Protein AF-A0A834D4I1-F1 (afdb_monomer_lite)

Secondary structure (DSSP, 8-state):
------S---HHHHHHHHHHHHHHHS-TTSPP--HHHHHHHHHHHHHHHHHHHHHHHHHHHT--TT--HHHHHHHHHHHHHHHHSS----HHHHHHHTT-HHHHHHHHHHHHTS---PPPPP--------------------PPPPP-PPP-

Radius of gyration: 20.52 Å; chains: 1; bounding box: 42×56×64 Å

Foldseek 3Di:
DPPPDDPDDDPVVVLVVVQVVCQVPPDPPDDRDHSVRVVVVVVVLCVLLLLLLVLLVVLVVVVPPPDDPVNSSVSSQVVSCVVVVDGRDNVVVNVVQVPDPVSVVVSVVVVVPPDPPDDDDDDDDDDDDDDDPDPPPPDPPPDDDDDDDDDD

Sequence (152 aa):
MDAIRGTDQKYSQMWERISNYYNEHKNTSMANRSGGSLTNRWSVIQKCTNKFCAAVAQVESLHPSGATEQDKIERAKIMYRETEKATYNMEYCWCLLRHQLKWQQHVSMLSTKRKPHGKRPAMAESTPLGDDTIDDNVDVIFERPPGKKAEK

pLDDT: mean 76.68, std 24.12, range [29.17, 97.31]

Structure (mmCIF, N/CA/C/O backbone):
data_AF-A0A834D4I1-F1
#
_entry.id   AF-A0A834D4I1-F1
#
loop_
_atom_site.group_PDB
_atom_site.id
_atom_site.type_symbol
_atom_site.label_atom_id
_atom_site.label_alt_id
_atom_site.label_comp_id
_atom_site.label_asym_id
_atom_site.label_entity_id
_atom_site.label_seq_id
_atom_site.pdbx_PDB_ins_code
_atom_site.Cartn_x
_atom_site.Cartn_y
_atom_site.Cartn_z
_atom_site.occupancy
_atom_site.B_iso_or_equiv
_atom_site.auth_seq_id
_atom_site.auth_comp_id
_atom_site.auth_asym_id
_atom_site.auth_atom_id
_atom_site.pdbx_PDB_model_num
ATOM 1 N N . MET A 1 1 ? 3.801 -19.696 -21.214 1.00 32.62 1 MET A N 1
ATOM 2 C CA . MET A 1 1 ? 3.757 -20.642 -20.080 1.00 32.62 1 MET A CA 1
ATOM 3 C C . MET A 1 1 ? 4.962 -20.347 -19.208 1.00 32.62 1 MET A C 1
ATOM 5 O O . MET A 1 1 ? 6.049 -20.822 -19.514 1.00 32.62 1 MET A O 1
ATOM 9 N N . ASP A 1 2 ? 4.804 -19.504 -18.189 1.00 44.59 2 ASP A N 1
ATOM 10 C CA . ASP A 1 2 ? 5.874 -19.290 -17.216 1.00 44.59 2 ASP A CA 1
ATOM 11 C C . ASP A 1 2 ? 6.028 -20.548 -16.370 1.00 44.59 2 ASP A C 1
ATOM 13 O O . ASP A 1 2 ? 5.090 -20.991 -15.706 1.00 44.59 2 ASP A O 1
ATOM 17 N N . ALA A 1 3 ? 7.211 -21.156 -16.433 1.00 46.62 3 ALA A N 1
ATOM 18 C CA . ALA A 1 3 ? 7.541 -22.290 -15.590 1.00 46.62 3 ALA A CA 1
ATOM 19 C C . ALA A 1 3 ? 7.335 -21.897 -14.120 1.00 46.62 3 ALA A C 1
ATOM 21 O O . ALA A 1 3 ? 7.876 -20.882 -13.669 1.00 46.62 3 ALA A O 1
ATOM 22 N N . ILE A 1 4 ? 6.584 -22.711 -13.370 1.00 53.25 4 ILE A N 1
ATOM 23 C CA . ILE A 1 4 ? 6.427 -22.564 -11.918 1.00 53.25 4 ILE A CA 1
ATOM 24 C C . ILE A 1 4 ? 7.800 -22.833 -11.295 1.00 53.25 4 ILE A C 1
ATOM 26 O O . ILE A 1 4 ? 8.175 -23.964 -10.997 1.00 53.25 4 ILE A O 1
ATOM 30 N N . ARG A 1 5 ? 8.609 -21.779 -11.187 1.00 55.91 5 ARG A N 1
ATOM 31 C CA . ARG A 1 5 ? 9.942 -21.835 -10.594 1.00 55.91 5 ARG A CA 1
ATOM 32 C C . ARG A 1 5 ? 9.808 -21.816 -9.077 1.00 55.91 5 ARG A C 1
ATOM 34 O O . ARG A 1 5 ? 9.078 -20.994 -8.530 1.00 55.91 5 ARG A O 1
ATOM 41 N N . GLY A 1 6 ? 10.545 -22.719 -8.434 1.00 57.91 6 GLY A N 1
ATOM 42 C CA . GLY A 1 6 ? 10.552 -22.910 -6.988 1.00 57.91 6 GLY A CA 1
ATOM 43 C C . GLY A 1 6 ? 10.907 -21.656 -6.183 1.00 57.91 6 GLY A C 1
ATOM 44 O O . GLY A 1 6 ? 11.429 -20.667 -6.704 1.00 57.91 6 GLY A O 1
ATOM 45 N N . THR A 1 7 ? 10.599 -21.742 -4.892 1.00 57.00 7 THR A N 1
ATOM 46 C CA . THR A 1 7 ? 10.608 -20.671 -3.884 1.00 57.00 7 THR A CA 1
ATOM 47 C C . THR A 1 7 ? 12.002 -20.109 -3.554 1.00 57.00 7 THR A C 1
ATOM 49 O O . THR A 1 7 ? 12.089 -19.050 -2.943 1.00 57.00 7 THR A O 1
ATOM 52 N N . ASP A 1 8 ? 13.085 -20.759 -3.995 1.00 58.53 8 ASP A N 1
ATOM 53 C CA . ASP A 1 8 ? 14.482 -20.362 -3.749 1.00 58.53 8 ASP A CA 1
ATOM 54 C C . ASP A 1 8 ? 15.054 -19.487 -4.882 1.00 58.53 8 ASP A C 1
ATOM 56 O O . ASP A 1 8 ? 15.924 -19.899 -5.652 1.00 58.53 8 ASP A O 1
ATOM 60 N N . GLN A 1 9 ? 14.553 -18.259 -5.023 1.00 66.75 9 GLN A N 1
ATOM 61 C CA . GLN A 1 9 ? 15.140 -17.264 -5.932 1.00 66.75 9 GLN A CA 1
ATOM 62 C C . GLN A 1 9 ? 15.919 -16.224 -5.140 1.00 66.75 9 GLN A C 1
ATOM 64 O O . GLN A 1 9 ? 15.451 -15.743 -4.109 1.00 66.75 9 GLN A O 1
ATOM 69 N N . LYS A 1 10 ? 17.094 -15.826 -5.644 1.00 83.94 10 LYS A N 1
ATOM 70 C CA . LYS A 1 10 ? 17.829 -14.701 -5.056 1.00 83.94 10 LYS A CA 1
ATOM 71 C C . LYS A 1 10 ? 16.957 -13.449 -5.145 1.00 83.94 10 LYS A C 1
ATOM 73 O O . LYS A 1 10 ? 16.361 -13.184 -6.189 1.00 83.94 10 LYS A O 1
ATOM 78 N N . TYR A 1 11 ? 16.920 -12.664 -4.070 1.00 83.56 11 TYR A N 1
ATOM 79 C CA . TYR A 1 11 ? 16.130 -11.432 -3.969 1.00 83.56 11 TYR A CA 1
ATO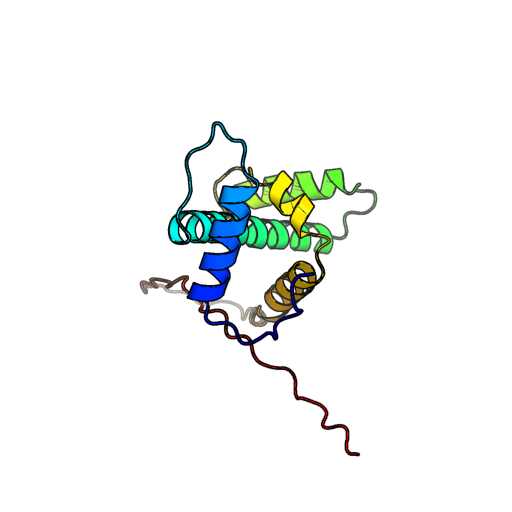M 80 C C . TYR A 1 11 ? 16.288 -10.515 -5.195 1.00 83.56 11 TYR A C 1
ATOM 82 O O . TYR A 1 11 ? 15.300 -10.032 -5.748 1.00 83.56 11 TYR A O 1
ATOM 90 N N . SER A 1 12 ? 17.524 -10.347 -5.677 1.00 85.81 12 SER A N 1
ATOM 91 C CA . SER A 1 12 ? 17.835 -9.559 -6.874 1.00 85.81 12 SER A CA 1
ATOM 92 C C . SER A 1 12 ? 17.157 -10.088 -8.142 1.00 85.81 12 SER A C 1
ATOM 94 O O . SER A 1 12 ? 16.588 -9.306 -8.895 1.00 85.81 12 SER A O 1
ATOM 96 N N . GLN A 1 13 ? 17.144 -11.407 -8.349 1.00 88.69 13 GLN A N 1
ATOM 97 C CA . GLN A 1 13 ? 16.526 -12.044 -9.519 1.00 88.69 13 GLN A CA 1
ATOM 98 C C . GLN A 1 13 ? 15.001 -11.913 -9.505 1.00 88.69 13 GLN A C 1
ATOM 100 O O . GLN A 1 13 ? 14.374 -11.779 -10.555 1.00 88.69 13 GLN A O 1
ATOM 105 N N . MET A 1 14 ? 14.385 -11.960 -8.320 1.00 88.94 14 MET A N 1
ATOM 106 C CA . MET A 1 14 ? 12.949 -11.722 -8.179 1.00 88.94 14 MET A CA 1
ATOM 107 C C . MET A 1 14 ? 12.602 -10.287 -8.593 1.00 88.94 14 MET A C 1
ATOM 109 O O . MET A 1 14 ? 11.708 -10.085 -9.413 1.00 88.94 14 MET A O 1
ATOM 113 N N . TRP A 1 15 ? 13.324 -9.296 -8.065 1.00 91.81 15 TRP A N 1
ATOM 114 C CA . TRP A 1 15 ? 13.077 -7.887 -8.381 1.00 91.81 15 TRP A CA 1
ATOM 115 C C . TRP A 1 15 ? 13.415 -7.515 -9.819 1.00 91.81 15 TRP A C 1
ATOM 117 O O . TRP A 1 15 ? 12.723 -6.679 -10.395 1.00 91.81 15 TRP A O 1
ATOM 127 N N . GLU A 1 16 ? 14.407 -8.166 -10.422 1.00 92.31 16 GLU A N 1
ATOM 128 C CA . GLU A 1 16 ? 14.684 -8.052 -11.852 1.00 92.31 16 GLU A CA 1
ATOM 129 C C . GLU A 1 16 ? 13.452 -8.454 -12.675 1.00 92.31 16 GLU A C 1
ATOM 131 O O . GLU A 1 16 ? 12.959 -7.658 -13.474 1.00 92.31 16 GLU A O 1
ATOM 136 N N . ARG A 1 17 ? 12.863 -9.626 -12.401 1.00 92.69 17 ARG A N 1
ATOM 137 C CA . ARG A 1 17 ? 11.642 -10.081 -13.091 1.00 92.69 17 ARG A CA 1
ATOM 138 C C . ARG A 1 17 ? 10.456 -9.157 -12.861 1.00 92.69 17 ARG A C 1
ATOM 140 O O . ARG A 1 17 ? 9.755 -8.836 -13.813 1.00 92.69 17 ARG A O 1
ATOM 147 N N . ILE A 1 18 ? 10.248 -8.714 -11.620 1.00 93.81 18 ILE A N 1
ATOM 148 C CA . ILE A 1 18 ? 9.188 -7.752 -11.292 1.00 93.81 18 ILE A CA 1
ATOM 149 C C . ILE A 1 18 ? 9.389 -6.457 -12.087 1.00 93.81 18 ILE A C 1
ATOM 151 O O . ILE A 1 18 ? 8.424 -5.910 -12.616 1.00 93.81 18 ILE A O 1
ATOM 155 N N . SER A 1 19 ? 10.630 -5.977 -12.203 1.00 95.38 19 SER A N 1
ATOM 156 C CA . SER A 1 19 ? 10.932 -4.753 -12.942 1.00 95.38 19 SER A CA 1
ATOM 157 C C . SER A 1 19 ? 10.727 -4.895 -14.446 1.00 95.38 19 SER A C 1
ATOM 159 O O . SER A 1 19 ? 10.148 -3.994 -15.052 1.00 95.38 19 SER A O 1
ATOM 161 N N . ASN A 1 20 ? 11.102 -6.036 -15.030 1.00 95.62 20 ASN A N 1
ATOM 162 C CA . ASN A 1 20 ? 10.852 -6.329 -16.441 1.00 95.62 20 ASN A CA 1
ATOM 163 C C . ASN A 1 20 ? 9.347 -6.385 -16.709 1.00 95.62 20 ASN A C 1
ATOM 165 O O . ASN A 1 20 ? 8.845 -5.622 -17.530 1.00 95.62 20 ASN A O 1
ATOM 169 N N . TYR A 1 21 ? 8.616 -7.167 -15.910 1.00 96.31 21 TYR A N 1
ATOM 170 C CA . TYR A 1 21 ? 7.163 -7.272 -16.016 1.00 96.31 21 TYR A CA 1
ATOM 171 C C . TYR A 1 21 ? 6.477 -5.906 -15.884 1.00 96.31 21 TYR A C 1
ATOM 173 O O . TYR A 1 21 ? 5.621 -5.557 -16.694 1.00 96.31 21 TYR A O 1
ATOM 181 N N . TYR A 1 22 ? 6.873 -5.090 -14.901 1.00 95.81 22 TYR A N 1
ATOM 182 C CA . TYR A 1 22 ? 6.327 -3.743 -14.737 1.00 95.81 22 TYR A CA 1
ATOM 183 C C . TYR A 1 22 ? 6.601 -2.859 -15.959 1.00 95.81 22 TYR A C 1
ATOM 185 O O . TYR A 1 22 ? 5.703 -2.163 -16.424 1.00 95.81 22 TYR A O 1
ATOM 193 N N . ASN A 1 23 ? 7.827 -2.871 -16.487 1.00 95.81 23 ASN A N 1
ATOM 194 C CA . ASN A 1 23 ? 8.204 -2.017 -17.613 1.00 95.81 23 ASN A CA 1
ATOM 195 C C . ASN A 1 23 ? 7.544 -2.436 -18.935 1.00 95.81 23 ASN A C 1
ATOM 197 O O . ASN A 1 23 ? 7.302 -1.567 -19.772 1.00 95.81 23 ASN A O 1
ATOM 201 N N . GLU A 1 24 ? 7.220 -3.720 -19.095 1.00 96.50 24 GLU A N 1
ATOM 202 C CA . GLU A 1 24 ? 6.470 -4.263 -20.236 1.00 96.50 24 GLU A CA 1
ATOM 203 C C . GLU A 1 24 ? 4.974 -3.913 -20.186 1.00 96.50 24 GLU A C 1
ATOM 205 O O . GLU A 1 24 ? 4.364 -3.691 -21.228 1.00 96.50 24 G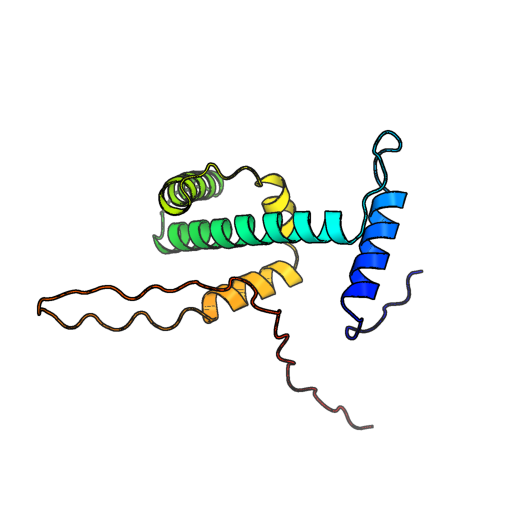LU A O 1
ATOM 210 N N . HIS A 1 25 ? 4.387 -3.826 -18.986 1.00 96.00 25 HIS A N 1
ATOM 211 C CA . HIS A 1 25 ? 2.935 -3.670 -18.800 1.00 96.00 25 HIS A CA 1
ATOM 212 C C . HIS A 1 25 ? 2.504 -2.283 -18.297 1.00 96.00 25 HIS A C 1
ATOM 214 O O . HIS A 1 25 ? 1.311 -2.027 -18.117 1.00 96.00 25 HIS A O 1
ATOM 220 N N . LYS A 1 26 ? 3.445 -1.369 -18.035 1.00 93.81 26 LYS A N 1
ATOM 221 C CA . LYS A 1 26 ? 3.123 0.024 -17.691 1.00 93.81 26 LYS A CA 1
ATOM 222 C C . LYS A 1 26 ? 2.533 0.761 -18.893 1.00 93.81 26 LYS A C 1
ATOM 224 O O . LYS A 1 26 ? 2.762 0.401 -20.045 1.00 93.81 26 LYS A O 1
ATOM 229 N N . ASN A 1 27 ? 1.849 1.872 -18.622 1.00 93.31 27 ASN A N 1
ATOM 230 C CA . ASN A 1 27 ? 1.442 2.792 -19.680 1.00 93.31 27 ASN A CA 1
ATOM 231 C C . ASN A 1 27 ? 2.677 3.251 -20.478 1.00 93.31 27 ASN A C 1
ATOM 233 O O . ASN A 1 27 ? 3.685 3.655 -19.890 1.00 93.31 27 ASN A O 1
ATOM 237 N N . THR A 1 28 ? 2.589 3.199 -21.807 1.00 91.19 28 THR A N 1
ATOM 238 C CA . THR A 1 28 ? 3.671 3.547 -22.736 1.00 91.19 28 THR A CA 1
ATOM 239 C C . THR A 1 28 ? 4.216 4.962 -22.519 1.00 91.19 28 THR A C 1
ATOM 241 O O . THR A 1 28 ? 5.398 5.192 -22.754 1.00 91.19 28 THR A O 1
ATOM 244 N N . SER A 1 29 ? 3.403 5.894 -22.007 1.00 93.69 29 SER A N 1
ATOM 245 C CA . SER A 1 29 ? 3.838 7.261 -21.682 1.00 93.69 29 SER A CA 1
ATOM 246 C C . SER A 1 29 ? 4.720 7.365 -20.430 1.00 93.69 29 SER A C 1
ATOM 248 O O . SER A 1 29 ? 5.368 8.389 -20.215 1.00 93.69 29 SER A O 1
ATOM 250 N N . MET A 1 30 ? 4.767 6.330 -19.585 1.00 93.38 30 MET A N 1
ATOM 251 C CA . MET A 1 30 ? 5.568 6.334 -18.361 1.00 93.38 30 MET A CA 1
ATOM 252 C C . MET A 1 30 ? 7.000 5.872 -18.632 1.00 93.38 30 MET A C 1
ATOM 254 O O . MET A 1 30 ? 7.228 4.891 -19.337 1.00 93.38 30 MET A O 1
ATOM 258 N N . ALA A 1 31 ? 7.975 6.524 -17.998 1.00 94.06 31 ALA A N 1
ATOM 259 C CA . ALA A 1 31 ? 9.372 6.098 -18.048 1.00 94.06 31 ALA A CA 1
ATOM 260 C C . ALA A 1 31 ? 9.590 4.724 -17.386 1.00 94.06 31 ALA A C 1
ATOM 262 O O . ALA A 1 31 ? 8.854 4.326 -16.474 1.00 94.06 31 ALA A O 1
ATOM 263 N N . ASN A 1 32 ? 10.632 4.014 -17.826 1.00 94.94 32 ASN A N 1
ATOM 264 C CA . ASN A 1 32 ? 11.058 2.762 -17.201 1.00 94.94 32 ASN A CA 1
ATOM 265 C C . ASN A 1 32 ? 11.489 2.992 -15.750 1.00 94.94 32 ASN A C 1
ATOM 267 O O . ASN A 1 32 ? 12.077 4.017 -15.400 1.00 94.94 32 ASN A O 1
ATOM 271 N N . ARG A 1 33 ? 11.191 2.016 -14.895 1.00 94.94 33 ARG A N 1
ATOM 272 C CA . ARG A 1 33 ? 11.576 2.002 -13.485 1.00 94.94 33 ARG A CA 1
ATOM 273 C C . ARG A 1 33 ? 12.629 0.932 -13.258 1.00 94.94 33 ARG A C 1
ATOM 275 O O . ARG A 1 33 ? 12.522 -0.176 -13.779 1.00 94.94 33 ARG A O 1
ATOM 282 N N . SER A 1 34 ? 13.639 1.271 -12.463 1.00 93.00 34 SER A N 1
ATOM 283 C CA . SER A 1 34 ? 14.622 0.298 -11.995 1.00 93.00 34 SER A CA 1
ATOM 284 C C . SER A 1 34 ? 14.012 -0.616 -10.931 1.00 93.00 34 SER A C 1
ATOM 286 O O . SER A 1 34 ? 13.081 -0.216 -10.224 1.00 93.00 34 SER A O 1
ATOM 288 N N . GLY A 1 35 ? 14.586 -1.811 -10.763 1.00 92.12 35 GLY A N 1
ATOM 289 C CA . GLY A 1 35 ? 14.233 -2.715 -9.665 1.00 92.12 35 GLY A CA 1
ATOM 290 C C . GLY A 1 35 ? 14.269 -2.006 -8.312 1.00 92.12 35 GLY A C 1
ATOM 291 O O . GLY A 1 35 ? 13.267 -2.005 -7.610 1.00 92.12 35 GLY A O 1
ATOM 292 N N . GLY A 1 36 ? 15.347 -1.270 -8.010 1.00 93.38 36 GLY A N 1
ATOM 293 C CA . GLY A 1 36 ? 15.465 -0.510 -6.759 1.00 93.38 36 GLY A CA 1
ATOM 294 C C . GLY A 1 36 ? 14.361 0.538 -6.556 1.00 93.38 36 GLY A C 1
ATOM 295 O O . GLY A 1 36 ? 13.840 0.678 -5.451 1.00 93.38 36 GLY A O 1
ATOM 296 N N . SER A 1 37 ? 13.929 1.234 -7.617 1.00 95.25 37 SER A N 1
ATOM 297 C CA . SER A 1 37 ? 12.802 2.174 -7.518 1.00 95.25 37 SER A CA 1
ATOM 298 C C . SER A 1 37 ? 11.497 1.466 -7.147 1.00 95.25 37 SER A C 1
ATOM 300 O O . SER A 1 37 ? 10.717 2.010 -6.362 1.00 95.25 37 SER A O 1
ATOM 302 N N . LEU A 1 38 ? 11.246 0.282 -7.711 1.00 95.88 38 LEU A N 1
ATOM 303 C CA . LEU A 1 38 ? 10.049 -0.508 -7.424 1.00 95.88 38 LEU A CA 1
ATOM 304 C C . LEU A 1 38 ? 10.110 -1.131 -6.030 1.00 95.88 38 LEU A C 1
ATOM 306 O O . LEU A 1 38 ? 9.117 -1.080 -5.307 1.00 95.88 38 LEU A O 1
ATOM 310 N N . THR A 1 39 ? 11.276 -1.633 -5.625 1.00 95.38 39 THR A N 1
ATOM 311 C CA . THR A 1 39 ? 11.524 -2.155 -4.280 1.00 95.38 39 THR A CA 1
ATOM 312 C C . THR A 1 39 ? 11.257 -1.096 -3.221 1.00 95.38 39 THR A C 1
ATOM 314 O O . THR A 1 39 ? 10.461 -1.329 -2.317 1.00 95.38 39 THR A O 1
ATOM 317 N N . ASN A 1 40 ? 11.827 0.104 -3.366 1.00 96.06 40 ASN A N 1
ATOM 318 C CA . ASN A 1 40 ? 11.613 1.193 -2.412 1.00 96.06 40 ASN A CA 1
ATOM 319 C C . ASN A 1 40 ? 10.132 1.576 -2.320 1.00 96.06 40 ASN A C 1
ATOM 321 O O . ASN A 1 40 ? 9.594 1.761 -1.226 1.00 96.06 40 ASN A O 1
ATOM 325 N N . ARG A 1 41 ? 9.443 1.656 -3.467 1.00 95.69 41 ARG A N 1
ATOM 326 C CA . ARG A 1 41 ? 8.005 1.942 -3.490 1.00 95.69 41 ARG A CA 1
ATOM 327 C C . ARG A 1 41 ? 7.204 0.847 -2.789 1.00 95.69 41 ARG A C 1
ATOM 329 O O . ARG A 1 41 ? 6.287 1.166 -2.033 1.00 95.69 41 ARG A O 1
ATOM 336 N N . TRP A 1 42 ? 7.545 -0.415 -3.028 1.00 95.75 42 TRP A N 1
ATOM 337 C CA . TRP A 1 42 ? 6.913 -1.552 -2.373 1.00 95.75 42 TRP A CA 1
ATOM 338 C C . TRP A 1 42 ? 7.119 -1.529 -0.859 1.00 95.75 42 TRP A C 1
ATOM 340 O O . TRP A 1 42 ? 6.138 -1.673 -0.135 1.00 95.75 42 TRP A O 1
ATOM 350 N N . SER A 1 43 ? 8.333 -1.261 -0.372 1.00 95.81 43 SER A N 1
ATOM 351 C CA . SER A 1 43 ? 8.614 -1.167 1.066 1.00 95.81 43 SER A CA 1
ATOM 352 C C . SER A 1 43 ? 7.748 -0.107 1.752 1.00 95.81 43 SER A C 1
ATOM 354 O O . SER A 1 43 ? 7.190 -0.359 2.819 1.00 95.81 43 SER A O 1
ATOM 356 N N . VAL A 1 44 ? 7.543 1.053 1.113 1.00 96.19 44 VAL A N 1
ATOM 357 C CA . VAL A 1 44 ? 6.634 2.094 1.626 1.00 96.19 44 VAL A CA 1
ATOM 358 C C . VAL A 1 44 ? 5.187 1.597 1.676 1.00 96.19 44 VAL A C 1
ATOM 360 O O . VAL A 1 44 ? 4.526 1.740 2.705 1.00 96.19 44 VAL A O 1
ATOM 363 N N . ILE A 1 45 ? 4.692 0.988 0.590 1.00 96.69 45 ILE A N 1
ATOM 364 C CA . ILE A 1 45 ? 3.328 0.435 0.537 1.00 96.69 45 ILE A CA 1
ATOM 365 C C . ILE A 1 45 ? 3.143 -0.613 1.635 1.00 96.69 45 ILE A C 1
ATOM 367 O O . ILE A 1 45 ? 2.168 -0.544 2.385 1.00 96.69 45 ILE A O 1
ATOM 371 N N . GLN A 1 46 ? 4.082 -1.549 1.760 1.00 95.50 46 GLN A N 1
ATOM 372 C CA . GLN A 1 46 ? 4.041 -2.618 2.747 1.00 95.50 46 GLN A CA 1
ATOM 373 C C . GLN A 1 46 ? 4.029 -2.051 4.169 1.00 95.50 46 GLN A C 1
ATOM 375 O O . GLN A 1 46 ? 3.157 -2.417 4.954 1.00 95.50 46 GLN A O 1
ATOM 380 N N . LYS A 1 47 ? 4.927 -1.112 4.491 1.00 95.25 47 LYS A N 1
ATOM 381 C 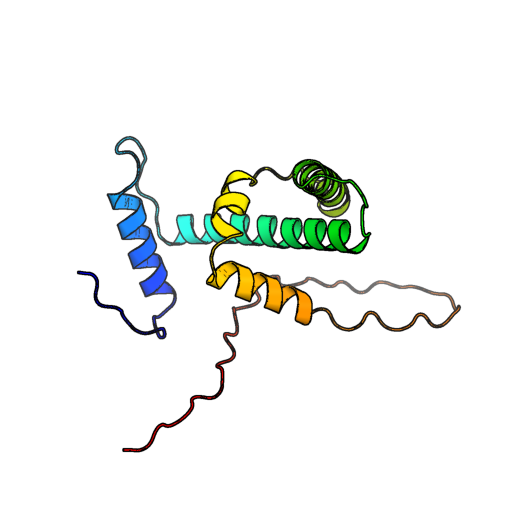CA . LYS A 1 47 ? 5.002 -0.476 5.815 1.00 95.25 47 LYS A CA 1
ATOM 382 C C . LYS A 1 47 ? 3.701 0.231 6.190 1.00 95.25 47 LYS A C 1
ATOM 384 O O . LYS A 1 47 ? 3.137 -0.052 7.247 1.00 95.25 47 LYS A O 1
ATOM 389 N N . CYS A 1 48 ? 3.192 1.106 5.321 1.00 96.06 48 CYS A N 1
ATOM 390 C CA . CYS A 1 48 ? 1.938 1.822 5.568 1.00 96.06 48 CYS A CA 1
ATOM 391 C C . CYS A 1 48 ? 0.751 0.860 5.701 1.00 96.06 48 CYS A C 1
ATOM 393 O O . CYS A 1 48 ? -0.093 1.029 6.577 1.00 96.06 48 CYS A O 1
ATOM 395 N N . THR A 1 49 ? 0.690 -0.170 4.856 1.00 96.81 49 THR A N 1
ATOM 396 C CA . THR A 1 49 ? -0.418 -1.133 4.859 1.00 96.81 49 THR A CA 1
ATOM 397 C C . THR A 1 49 ? -0.374 -2.049 6.081 1.00 96.81 49 THR A C 1
ATOM 399 O O . THR A 1 49 ? -1.418 -2.307 6.667 1.00 96.81 49 THR A O 1
ATOM 402 N N . ASN A 1 50 ? 0.807 -2.476 6.537 1.00 95.56 50 ASN A N 1
ATOM 403 C CA . ASN A 1 50 ? 0.953 -3.250 7.775 1.00 95.56 50 ASN A CA 1
ATOM 404 C C . ASN A 1 50 ? 0.432 -2.465 8.989 1.00 95.56 50 ASN A C 1
ATOM 406 O O . ASN A 1 50 ? -0.316 -3.004 9.804 1.00 95.56 50 ASN A O 1
ATOM 410 N N . LYS A 1 51 ? 0.793 -1.180 9.086 1.00 95.94 51 LYS A N 1
ATOM 411 C CA . LYS A 1 51 ? 0.320 -0.274 10.143 1.00 95.94 51 LYS A CA 1
ATOM 412 C C . LYS A 1 51 ? -1.194 -0.079 10.084 1.00 95.94 51 LYS A C 1
ATOM 414 O O . LYS A 1 51 ? -1.868 -0.175 11.106 1.00 95.94 51 LYS A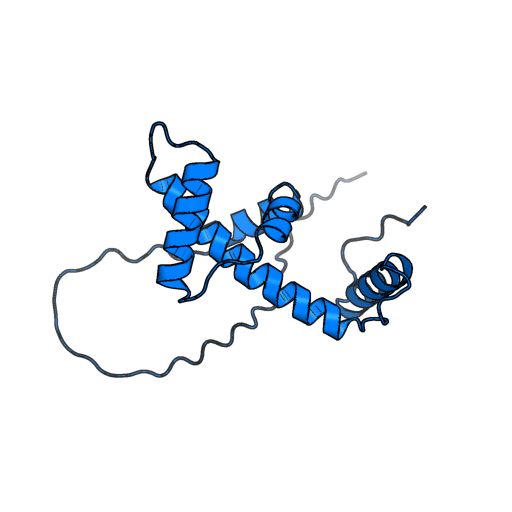 O 1
ATOM 419 N N . PHE A 1 52 ? -1.746 0.095 8.885 1.00 96.69 52 PHE A N 1
ATOM 420 C CA . PHE A 1 52 ? -3.193 0.168 8.696 1.00 96.69 52 PHE A CA 1
ATOM 421 C C . PHE A 1 52 ? -3.903 -1.137 9.092 1.00 96.69 52 PHE A C 1
ATOM 423 O O . PHE A 1 52 ? -4.885 -1.091 9.825 1.00 96.69 52 PHE A O 1
ATOM 430 N N . CYS A 1 53 ? -3.370 -2.308 8.724 1.00 95.19 53 CYS A N 1
ATOM 431 C CA . CYS A 1 53 ? -3.898 -3.598 9.182 1.00 95.19 53 CYS A CA 1
ATOM 432 C C . CYS A 1 53 ? -3.886 -3.719 10.714 1.00 95.19 53 CYS A C 1
ATOM 434 O O . CYS A 1 53 ? -4.820 -4.272 11.290 1.00 95.19 53 CYS A O 1
ATOM 436 N N . ALA A 1 54 ? -2.862 -3.186 11.389 1.00 94.44 54 ALA A N 1
ATOM 437 C CA . ALA A 1 54 ? -2.824 -3.158 12.848 1.00 94.44 54 ALA A CA 1
ATOM 438 C C . ALA A 1 54 ? -3.920 -2.258 13.449 1.00 94.44 54 ALA A C 1
ATOM 440 O O . ALA A 1 54 ? -4.468 -2.606 14.494 1.00 94.44 54 ALA A O 1
ATOM 441 N N . ALA A 1 55 ? -4.260 -1.138 12.803 1.00 95.44 55 ALA A N 1
ATOM 442 C CA . ALA A 1 55 ? -5.385 -0.289 13.201 1.00 95.44 55 ALA A CA 1
ATOM 443 C C . ALA A 1 55 ? -6.737 -0.987 12.969 1.00 95.44 55 ALA A C 1
ATOM 445 O O . ALA A 1 55 ? -7.572 -1.016 13.870 1.00 95.44 55 ALA A O 1
ATOM 446 N N . VAL A 1 56 ? -6.926 -1.634 11.811 1.00 94.06 56 VAL A N 1
ATOM 447 C CA . VAL A 1 56 ? -8.135 -2.425 11.509 1.00 94.06 56 VAL A CA 1
ATOM 448 C C . VAL A 1 56 ? -8.344 -3.523 12.554 1.00 94.06 56 VAL A C 1
ATOM 450 O O . VAL A 1 56 ? -9.419 -3.603 13.141 1.00 94.06 56 VAL A O 1
ATOM 453 N N . ALA A 1 57 ? -7.305 -4.302 12.867 1.00 93.00 57 ALA A N 1
ATOM 454 C CA . ALA A 1 57 ? -7.390 -5.370 13.864 1.00 93.00 57 ALA A CA 1
ATOM 455 C C . ALA A 1 57 ? -7.750 -4.847 15.269 1.00 93.00 57 ALA A C 1
ATOM 457 O O . ALA A 1 57 ? -8.492 -5.495 16.005 1.00 93.00 57 ALA A O 1
ATOM 458 N N . GLN A 1 58 ? -7.253 -3.664 15.646 1.00 93.44 58 GLN A N 1
ATOM 459 C CA . GLN A 1 58 ? -7.632 -3.022 16.907 1.00 93.44 58 GLN A CA 1
ATOM 460 C C . GLN A 1 58 ? -9.108 -2.616 16.907 1.00 93.44 58 GLN A C 1
ATOM 462 O O . GLN A 1 58 ? -9.815 -2.927 17.861 1.00 93.44 58 GLN A O 1
ATOM 467 N N . VAL A 1 59 ? -9.602 -1.997 15.832 1.00 94.12 59 VAL A N 1
ATOM 468 C CA . VAL A 1 59 ? -11.026 -1.645 15.701 1.00 94.12 59 VAL A CA 1
ATOM 469 C C . VAL A 1 59 ? -11.915 -2.889 15.763 1.00 94.12 59 VAL A C 1
ATOM 471 O O . VAL A 1 59 ? -12.945 -2.870 16.432 1.00 94.12 59 VAL A O 1
ATOM 474 N N . GLU A 1 60 ? -11.517 -3.982 15.111 1.00 91.25 60 GLU A N 1
ATOM 475 C CA . GLU A 1 60 ? -12.250 -5.252 15.151 1.00 91.25 60 GLU A CA 1
ATOM 476 C C . GLU A 1 60 ? -12.278 -5.870 16.555 1.00 91.25 60 GLU A C 1
ATOM 478 O O . GLU A 1 60 ? -13.316 -6.387 16.969 1.00 91.25 60 GLU A O 1
ATOM 483 N N . SER A 1 61 ? -11.185 -5.749 17.319 1.00 91.19 61 SER A N 1
ATOM 484 C CA . SER A 1 61 ? -11.098 -6.253 18.698 1.00 91.19 61 SER A CA 1
ATOM 485 C C . SER A 1 61 ? -12.020 -5.532 19.689 1.00 91.19 61 SER A C 1
ATOM 487 O O . SER A 1 61 ? -12.348 -6.082 20.735 1.00 91.19 61 SER A O 1
ATOM 489 N N . LEU A 1 62 ? -12.487 -4.325 19.351 1.00 89.81 62 LEU A N 1
ATOM 490 C CA . LEU A 1 62 ? -13.439 -3.567 20.168 1.00 89.81 62 LEU A CA 1
ATOM 491 C C . LEU A 1 62 ? -14.890 -4.052 20.003 1.00 89.81 62 LEU A C 1
ATOM 493 O O . LEU A 1 62 ? -15.792 -3.452 20.581 1.00 89.81 62 LEU A O 1
ATOM 497 N N . HIS A 1 63 ? -15.124 -5.106 19.209 1.00 78.75 63 HIS A N 1
ATOM 498 C CA . HIS A 1 63 ? -16.443 -5.686 18.938 1.00 78.75 63 HIS A CA 1
ATOM 499 C C . HIS A 1 63 ? -17.535 -4.637 18.651 1.00 78.75 63 HIS A C 1
ATOM 501 O O . HIS A 1 63 ? -18.564 -4.620 19.330 1.00 78.75 63 HIS A O 1
A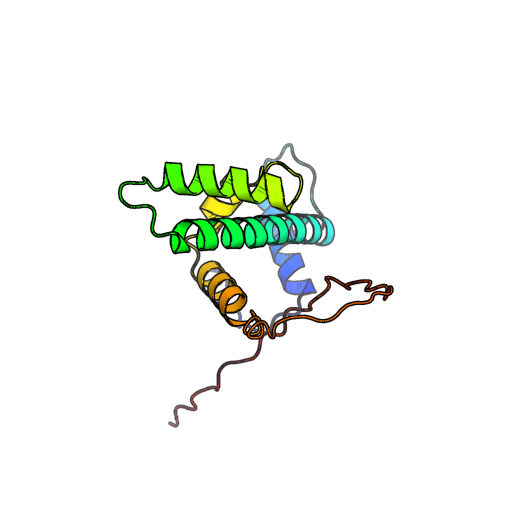TOM 507 N N . PRO A 1 64 ? -17.356 -3.750 17.651 1.00 73.31 64 PRO A N 1
ATOM 508 C CA . PRO A 1 64 ? -18.353 -2.738 17.332 1.00 73.31 64 PRO A CA 1
ATOM 509 C C . PRO A 1 64 ? -19.601 -3.409 16.738 1.00 73.31 64 PRO A C 1
ATOM 511 O O . PRO A 1 64 ? -19.666 -3.691 15.538 1.00 73.31 64 PRO A O 1
ATOM 514 N N . SER A 1 65 ? -20.584 -3.709 17.587 1.00 81.12 65 SER A N 1
ATOM 515 C CA . SER A 1 65 ? -21.864 -4.279 17.175 1.00 81.12 65 SER A CA 1
ATOM 516 C C . SER A 1 65 ? -22.599 -3.301 16.254 1.00 81.12 65 SER A C 1
ATOM 518 O O . SER A 1 65 ? -22.632 -2.097 16.494 1.00 81.12 65 SER A O 1
ATOM 520 N N . GLY A 1 66 ? -23.139 -3.815 15.148 1.00 85.50 66 GLY A N 1
ATOM 521 C CA . GLY A 1 66 ? -23.877 -3.013 14.166 1.00 85.50 66 GLY A CA 1
ATOM 522 C C . GLY A 1 66 ? -23.031 -2.129 13.239 1.00 85.50 66 GLY A C 1
ATOM 523 O O . GLY A 1 66 ? -23.606 -1.480 12.373 1.00 85.50 66 GLY A O 1
ATOM 524 N N . ALA A 1 67 ? -21.698 -2.108 13.364 1.00 88.56 67 ALA A N 1
ATOM 525 C CA . ALA A 1 67 ? -20.842 -1.345 12.454 1.00 88.56 67 ALA A CA 1
ATOM 526 C C . ALA A 1 67 ? -20.635 -2.078 11.120 1.00 88.56 67 ALA A C 1
ATOM 528 O O . ALA A 1 67 ? -20.255 -3.257 11.094 1.00 88.56 67 ALA A O 1
ATOM 529 N N . THR A 1 68 ? -20.823 -1.357 10.016 1.00 93.31 68 THR A N 1
ATOM 530 C CA . THR A 1 68 ? -20.524 -1.856 8.671 1.00 93.31 68 THR A CA 1
ATOM 531 C C . THR A 1 68 ? -19.015 -2.006 8.465 1.00 93.31 68 THR A C 1
ATOM 533 O O . THR A 1 68 ? -18.200 -1.515 9.249 1.00 93.31 68 THR A O 1
ATOM 536 N N . GLU A 1 69 ? -18.609 -2.689 7.395 1.00 90.00 69 GLU A N 1
ATOM 537 C CA . GLU A 1 69 ? -17.192 -2.754 7.024 1.00 90.00 69 GLU A CA 1
ATOM 538 C C . GLU A 1 69 ? -16.608 -1.355 6.770 1.00 90.00 69 GLU A C 1
ATOM 540 O O . GLU A 1 69 ? -15.509 -1.055 7.237 1.00 90.00 69 GLU A O 1
ATOM 545 N N . GLN A 1 70 ? -17.371 -0.478 6.113 1.00 92.38 70 GLN A N 1
ATOM 546 C CA . GLN A 1 70 ? -16.947 0.891 5.837 1.00 92.38 70 GLN A CA 1
ATOM 547 C C . GLN A 1 70 ? -16.728 1.691 7.127 1.00 92.38 70 GLN A C 1
ATOM 549 O O . GLN A 1 70 ? -15.726 2.394 7.246 1.00 92.38 70 GLN A O 1
ATOM 554 N N . ASP A 1 71 ? -17.602 1.526 8.124 1.00 94.50 71 ASP A N 1
ATOM 555 C CA . ASP A 1 71 ? -17.451 2.191 9.425 1.00 94.50 71 ASP A CA 1
ATOM 556 C C . ASP A 1 71 ? -16.167 1.753 10.136 1.00 94.50 71 ASP A C 1
ATOM 558 O O . ASP A 1 71 ? -15.471 2.563 10.753 1.00 94.50 71 ASP A O 1
ATOM 562 N N . LYS A 1 72 ? -15.826 0.462 10.044 1.00 93.38 72 LYS A N 1
ATOM 563 C CA . LYS A 1 72 ? -14.588 -0.075 10.625 1.00 93.38 72 LYS A CA 1
ATOM 564 C C . LYS A 1 72 ? -13.355 0.489 9.921 1.00 93.38 72 LYS A C 1
ATOM 566 O O . LYS A 1 72 ? -12.393 0.851 10.595 1.00 93.38 72 LYS A O 1
ATOM 571 N N . ILE A 1 73 ? -13.394 0.598 8.591 1.00 94.12 73 ILE A N 1
ATOM 572 C CA . ILE A 1 73 ? -12.317 1.191 7.786 1.00 94.12 73 ILE A CA 1
ATOM 573 C C . ILE A 1 73 ? -12.122 2.664 8.156 1.00 94.12 73 ILE A C 1
ATOM 575 O O . ILE A 1 73 ? -10.987 3.089 8.371 1.00 94.12 73 ILE A O 1
ATOM 579 N N . GLU A 1 74 ? -13.203 3.433 8.288 1.00 95.44 74 GLU A N 1
ATOM 580 C CA . GLU A 1 74 ? -13.118 4.852 8.643 1.00 95.44 74 GLU A CA 1
ATOM 581 C C . GLU A 1 74 ? -12.546 5.048 10.053 1.00 95.44 74 GLU A C 1
ATOM 583 O O . GLU A 1 74 ? -11.607 5.820 10.254 1.00 95.44 74 GLU A O 1
ATOM 588 N N . ARG A 1 75 ? -13.002 4.252 11.028 1.00 95.50 75 ARG A N 1
ATOM 589 C CA . ARG A 1 75 ? -12.417 4.240 12.379 1.00 95.50 75 ARG A CA 1
ATOM 590 C C . ARG A 1 75 ? -10.935 3.864 12.367 1.00 95.50 75 ARG A C 1
ATOM 592 O O . ARG A 1 75 ? -10.146 4.471 13.088 1.00 95.50 75 ARG A O 1
ATOM 599 N N . ALA A 1 76 ? -10.534 2.904 11.535 1.00 96.25 76 ALA A N 1
ATOM 600 C CA . ALA A 1 76 ? -9.132 2.522 11.398 1.00 96.25 76 ALA A CA 1
ATOM 601 C C . ALA A 1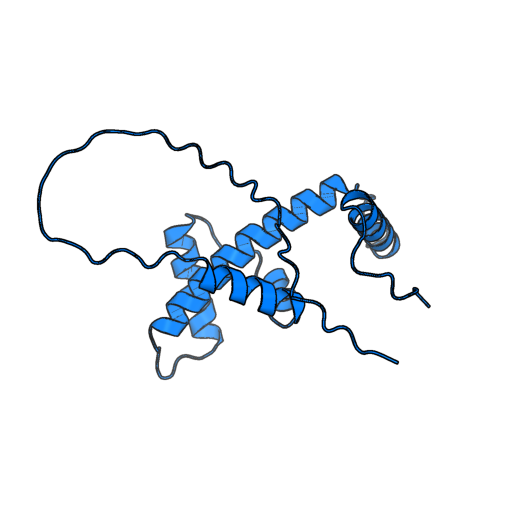 76 ? -8.282 3.648 10.785 1.00 96.25 76 ALA A C 1
ATOM 603 O O . ALA A 1 76 ? -7.135 3.828 11.191 1.00 96.25 76 ALA A O 1
ATOM 604 N N . LYS A 1 77 ? -8.827 4.444 9.851 1.00 96.69 77 LYS A N 1
ATOM 605 C CA . LYS A 1 77 ? -8.147 5.628 9.292 1.00 96.69 77 LYS A CA 1
ATOM 606 C C . LYS A 1 77 ? -7.941 6.715 10.347 1.00 96.69 77 LYS A C 1
ATOM 608 O O . LYS A 1 77 ? -6.865 7.313 10.388 1.00 96.69 77 LYS A O 1
ATOM 613 N N . ILE A 1 78 ? -8.936 6.945 11.207 1.00 96.75 78 ILE A N 1
ATOM 614 C CA . ILE A 1 78 ? -8.826 7.872 12.344 1.00 96.75 78 ILE A CA 1
ATOM 615 C C . ILE A 1 78 ? -7.717 7.402 13.290 1.00 96.75 78 ILE A C 1
ATOM 617 O O . ILE A 1 78 ? -6.773 8.148 13.541 1.00 96.75 78 ILE A O 1
ATOM 621 N N . MET A 1 79 ? -7.762 6.135 13.710 1.00 96.56 79 MET A N 1
ATOM 622 C CA . MET A 1 79 ? -6.739 5.549 14.579 1.00 96.56 79 MET A CA 1
ATOM 623 C C . MET A 1 79 ? -5.338 5.630 13.954 1.00 96.56 79 MET A C 1
ATOM 625 O O . MET A 1 79 ? -4.388 6.034 14.619 1.00 96.56 79 MET A O 1
ATOM 629 N N . TYR A 1 80 ? -5.203 5.319 12.660 1.00 97.31 80 TYR A N 1
ATOM 630 C CA . TYR A 1 80 ? -3.934 5.443 11.938 1.00 97.31 80 TYR A CA 1
ATOM 631 C C . TYR A 1 80 ? -3.402 6.880 11.976 1.00 97.31 80 TYR A C 1
ATOM 633 O O . TYR A 1 80 ? -2.216 7.091 12.217 1.00 97.31 80 TYR A O 1
ATOM 641 N N . ARG A 1 81 ? -4.258 7.888 11.759 1.00 97.06 81 ARG A N 1
ATOM 642 C CA . ARG A 1 81 ? -3.859 9.301 11.830 1.00 97.06 81 ARG A CA 1
ATOM 643 C C . ARG A 1 81 ? -3.336 9.667 13.214 1.00 97.06 81 ARG A C 1
ATOM 645 O O . ARG A 1 81 ? -2.347 10.390 13.318 1.00 97.06 81 ARG A O 1
ATOM 652 N N . GLU A 1 82 ? -3.990 9.185 14.261 1.00 96.38 82 GLU A N 1
ATOM 653 C CA . GLU A 1 82 ? -3.603 9.463 15.643 1.00 96.38 82 GLU A CA 1
ATOM 654 C C . GLU A 1 82 ? -2.248 8.843 15.997 1.00 96.38 82 GLU A C 1
ATOM 656 O O . GLU A 1 82 ? -1.433 9.511 16.644 1.00 96.38 82 GLU A O 1
ATOM 661 N N . THR A 1 83 ? -1.979 7.616 15.538 1.00 95.25 83 THR A N 1
ATOM 662 C CA . THR A 1 83 ? -0.735 6.888 15.835 1.00 95.25 83 THR A CA 1
ATOM 663 C C . THR A 1 83 ? 0.427 7.298 14.934 1.00 95.25 83 THR A C 1
ATOM 665 O O . THR A 1 83 ? 1.528 7.528 15.419 1.00 95.25 83 THR A O 1
ATOM 668 N N . GLU A 1 84 ? 0.192 7.429 13.629 1.00 94.69 84 GLU A N 1
ATOM 669 C CA . GLU A 1 84 ? 1.230 7.678 12.617 1.00 94.69 84 GLU A CA 1
ATOM 670 C C . GLU A 1 84 ? 1.433 9.160 12.305 1.00 94.69 84 GLU A C 1
ATOM 672 O O . GLU A 1 84 ? 2.322 9.513 11.532 1.00 94.69 84 GLU A O 1
ATOM 677 N N . LYS A 1 85 ? 0.586 10.034 12.865 1.00 94.81 85 LYS A N 1
ATOM 678 C CA . LYS A 1 85 ? 0.573 11.482 12.593 1.00 94.81 85 LYS A CA 1
ATOM 679 C C . LYS A 1 85 ? 0.455 11.809 11.097 1.00 94.81 85 LYS A C 1
ATOM 681 O O . LYS A 1 85 ? 0.878 12.871 10.648 1.00 94.81 85 LYS A O 1
ATOM 686 N N . ALA A 1 86 ? -0.151 10.908 10.323 1.00 93.94 86 ALA A N 1
ATOM 687 C CA . ALA A 1 86 ? -0.277 11.008 8.874 1.00 93.94 86 ALA A CA 1
ATOM 688 C C . ALA A 1 86 ? -1.620 10.455 8.386 1.00 93.94 86 ALA A C 1
ATOM 690 O O . ALA A 1 86 ? -2.160 9.507 8.949 1.00 93.94 86 ALA A O 1
ATOM 691 N N . THR A 1 87 ? -2.154 11.014 7.298 1.00 95.06 87 THR A N 1
ATOM 692 C CA . THR A 1 87 ? -3.326 10.435 6.623 1.00 95.06 87 THR A CA 1
ATOM 693 C C . THR A 1 87 ? -2.931 9.141 5.914 1.00 95.06 87 THR A C 1
ATOM 695 O O . THR A 1 87 ? -1.938 9.107 5.183 1.00 95.06 87 THR A O 1
ATOM 698 N N . TYR A 1 88 ? -3.728 8.086 6.071 1.00 94.06 88 TYR A N 1
ATOM 699 C CA . TYR A 1 88 ? -3.564 6.881 5.269 1.00 94.06 88 TYR A CA 1
ATOM 700 C C . TYR A 1 88 ? -4.071 7.107 3.836 1.00 94.06 88 TYR A C 1
ATOM 702 O O . TYR A 1 88 ? -5.263 7.303 3.625 1.00 94.06 88 TYR A O 1
ATOM 710 N N . ASN A 1 89 ? -3.166 7.051 2.854 1.00 94.56 89 ASN A N 1
ATOM 711 C CA . ASN A 1 89 ? -3.462 7.339 1.440 1.00 94.56 89 ASN A CA 1
ATOM 712 C C . ASN A 1 89 ? -3.247 6.128 0.506 1.00 94.56 89 ASN A C 1
ATOM 714 O O . ASN A 1 89 ? -3.171 6.291 -0.709 1.00 94.56 89 ASN A O 1
ATOM 718 N N . MET A 1 90 ? -3.099 4.913 1.050 1.00 95.06 90 MET A N 1
ATOM 719 C CA . MET A 1 90 ? -2.782 3.697 0.276 1.00 95.06 90 MET A CA 1
ATOM 720 C C . MET A 1 90 ? -3.959 2.709 0.199 1.00 95.06 90 MET A C 1
ATOM 722 O O . MET A 1 90 ? -3.752 1.512 0.014 1.00 95.06 90 MET A O 1
ATOM 726 N N . GLU A 1 91 ? -5.196 3.200 0.311 1.00 92.94 91 GLU A N 1
ATOM 727 C CA . GLU A 1 91 ? -6.419 2.382 0.374 1.00 92.94 91 GLU A CA 1
ATOM 728 C C . GLU A 1 91 ? -6.559 1.414 -0.802 1.00 92.94 91 GLU A C 1
ATOM 730 O O . GLU A 1 91 ? -6.774 0.223 -0.596 1.00 92.94 91 GLU A O 1
ATOM 735 N N . TYR A 1 92 ? -6.320 1.887 -2.027 1.00 94.12 92 TYR A N 1
ATOM 736 C CA . TYR A 1 92 ? -6.348 1.027 -3.210 1.00 94.12 92 TYR A CA 1
ATOM 737 C C . TYR A 1 92 ? -5.350 -0.140 -3.115 1.00 94.12 92 TYR A C 1
ATOM 739 O O . TYR A 1 92 ? -5.678 -1.277 -3.453 1.00 94.12 92 TYR A O 1
ATOM 747 N N . CYS A 1 93 ? -4.140 0.116 -2.604 1.00 95.56 93 CYS A N 1
ATOM 748 C CA . CYS A 1 93 ? -3.131 -0.928 -2.432 1.00 95.56 93 CYS A CA 1
ATOM 749 C C . CYS A 1 93 ? -3.579 -1.954 -1.387 1.00 95.56 93 CYS A C 1
ATOM 751 O O . CYS A 1 93 ? -3.451 -3.154 -1.615 1.00 95.56 93 CYS A O 1
ATOM 753 N N . TRP A 1 94 ? -4.141 -1.501 -0.265 1.00 95.38 94 TRP A N 1
ATOM 754 C CA . TRP A 1 94 ? -4.685 -2.402 0.748 1.00 95.38 94 TRP A CA 1
ATOM 755 C C . TRP A 1 94 ? -5.814 -3.273 0.201 1.00 95.38 94 TRP A C 1
ATOM 757 O O . TRP A 1 94 ? -5.787 -4.479 0.432 1.00 95.38 94 TRP A O 1
ATOM 767 N N . CYS A 1 95 ? -6.744 -2.707 -0.576 1.00 93.69 95 CYS A N 1
ATOM 768 C CA . CYS A 1 95 ? -7.832 -3.456 -1.210 1.00 93.69 95 CYS A CA 1
ATOM 769 C C . CYS A 1 95 ? -7.323 -4.571 -2.134 1.00 93.69 95 CYS A C 1
ATOM 771 O O . CYS A 1 95 ? -7.846 -5.681 -2.088 1.00 93.69 95 CYS A O 1
ATOM 773 N N . LEU A 1 96 ? -6.269 -4.317 -2.918 1.00 94.56 96 LEU A N 1
ATOM 774 C CA . LEU A 1 96 ? -5.647 -5.345 -3.761 1.00 94.56 96 LEU A CA 1
ATOM 775 C C . LEU A 1 96 ? -4.946 -6.442 -2.947 1.00 94.56 96 LEU A C 1
ATOM 777 O O . LEU A 1 96 ? -4.933 -7.605 -3.353 1.00 94.56 96 LEU A O 1
ATOM 781 N N . LEU A 1 97 ? -4.338 -6.077 -1.816 1.00 94.88 97 LEU A N 1
ATOM 782 C CA . LEU A 1 97 ? -3.517 -6.980 -1.009 1.00 94.88 97 LEU A CA 1
ATOM 783 C C . LEU A 1 97 ? -4.339 -7.851 -0.057 1.00 94.88 97 LEU A C 1
ATOM 785 O O . LEU A 1 97 ? -4.028 -9.027 0.111 1.00 94.88 97 LEU A O 1
ATOM 789 N N . ARG A 1 98 ? -5.389 -7.306 0.565 1.00 91.88 98 ARG A N 1
ATOM 790 C CA . ARG A 1 98 ? -6.096 -7.929 1.700 1.00 91.88 98 ARG A CA 1
ATOM 791 C C . ARG A 1 98 ? -6.699 -9.310 1.416 1.00 91.88 98 ARG A C 1
ATOM 793 O O . ARG A 1 98 ? -6.920 -10.066 2.358 1.00 91.88 98 ARG A O 1
ATOM 800 N N . HIS A 1 99 ? -6.953 -9.647 0.151 1.00 89.81 99 HIS A N 1
ATOM 801 C CA . HIS A 1 99 ? -7.510 -10.947 -0.262 1.00 89.81 99 HIS A CA 1
ATOM 802 C C . HIS A 1 99 ? -6.458 -11.910 -0.832 1.00 89.81 99 HIS A C 1
ATOM 804 O O . HIS A 1 99 ? -6.777 -13.046 -1.166 1.00 89.81 99 HIS A O 1
ATOM 810 N N . GLN A 1 100 ? -5.195 -11.490 -0.939 1.00 93.12 100 GLN A N 1
ATOM 811 C CA . GLN A 1 100 ? -4.119 -12.356 -1.416 1.00 93.12 100 GLN A CA 1
ATOM 812 C C . GLN A 1 100 ? -3.677 -13.311 -0.306 1.00 93.12 100 GLN A C 1
ATOM 814 O O . GLN A 1 100 ? -3.282 -12.870 0.773 1.00 93.12 100 GLN A O 1
ATOM 819 N N . LEU A 1 101 ? -3.653 -14.618 -0.584 1.00 92.31 101 LEU A N 1
ATOM 820 C CA . LEU A 1 101 ? -3.321 -15.647 0.413 1.00 92.31 101 LEU A CA 1
ATOM 821 C C . LEU A 1 101 ? -1.965 -15.395 1.097 1.00 92.31 101 LEU A C 1
ATOM 823 O O . LEU A 1 101 ? -1.861 -15.452 2.321 1.00 92.31 101 LEU A O 1
ATOM 827 N N . LYS A 1 102 ? -0.936 -15.043 0.313 1.00 90.25 102 LYS A N 1
ATOM 828 C CA . LYS A 1 102 ? 0.396 -14.697 0.843 1.00 90.25 102 LYS A CA 1
ATOM 829 C C . LYS A 1 102 ? 0.350 -13.487 1.780 1.00 90.25 102 LYS A C 1
ATOM 831 O O . LYS A 1 102 ? 1.069 -13.451 2.774 1.00 90.25 102 LYS A O 1
ATOM 836 N N . TRP A 1 103 ? -0.493 -12.503 1.474 1.00 93.56 103 TRP A N 1
ATOM 837 C CA . TRP A 1 103 ? -0.656 -11.316 2.308 1.00 93.56 103 TRP A CA 1
ATOM 838 C C . TRP A 1 103 ? -1.382 -11.641 3.614 1.00 93.56 103 TRP A C 1
ATOM 840 O O . TRP A 1 103 ? -0.938 -11.225 4.678 1.00 93.56 103 TRP A O 1
ATOM 850 N N . GLN A 1 104 ? -2.455 -12.431 3.560 1.00 92.56 104 GLN A N 1
ATOM 851 C CA . GLN A 1 104 ? -3.176 -12.875 4.757 1.00 92.56 104 GLN A CA 1
ATOM 852 C C . GLN A 1 104 ? -2.263 -13.665 5.706 1.00 92.56 104 GLN A C 1
ATOM 854 O O . GLN A 1 104 ? -2.251 -13.406 6.909 1.00 92.56 104 GLN A O 1
ATOM 859 N N . GLN A 1 105 ? -1.438 -14.568 5.162 1.00 93.25 105 GLN A N 1
ATOM 860 C CA . GLN A 1 105 ? -0.416 -15.294 5.924 1.00 93.25 105 GLN A CA 1
ATOM 861 C C . GLN A 1 105 ? 0.590 -14.338 6.578 1.00 93.25 105 GLN A C 1
ATOM 863 O O . GLN A 1 105 ? 0.854 -14.451 7.773 1.00 93.25 105 GLN A O 1
ATOM 868 N N . HIS A 1 106 ? 1.101 -13.361 5.822 1.00 92.12 106 HIS A N 1
ATOM 869 C CA . HIS A 1 106 ? 2.014 -12.334 6.333 1.00 92.12 106 HIS A CA 1
ATOM 870 C C . HIS A 1 106 ? 1.396 -11.528 7.486 1.00 92.12 106 HIS A C 1
ATOM 872 O O . HIS A 1 106 ? 1.997 -11.416 8.552 1.00 92.12 106 HIS A O 1
ATOM 878 N N . VAL A 1 107 ? 0.167 -11.026 7.325 1.00 92.38 107 VAL A N 1
ATOM 879 C CA . VAL A 1 107 ? -0.535 -10.266 8.375 1.00 92.38 107 VAL A CA 1
ATOM 880 C C . VAL A 1 107 ? -0.781 -11.129 9.619 1.00 92.38 107 VAL A C 1
ATOM 882 O O . VAL A 1 107 ? -0.576 -10.658 10.739 1.00 92.38 107 VAL A O 1
ATOM 885 N N . SER A 1 108 ? -1.144 -12.404 9.445 1.00 89.75 108 SER A N 1
ATOM 886 C CA . SER A 1 108 ? -1.289 -13.344 10.561 1.00 89.75 108 SER A CA 1
ATOM 887 C C . SER A 1 108 ? 0.025 -13.516 11.331 1.00 89.75 108 SER A C 1
ATOM 889 O O . SER A 1 108 ? 0.007 -13.452 12.559 1.00 89.75 108 SER A O 1
ATOM 891 N N . MET A 1 109 ? 1.164 -13.660 10.646 1.00 89.69 109 MET A N 1
ATOM 892 C CA . MET A 1 109 ? 2.480 -13.763 11.294 1.00 89.69 109 MET A CA 1
ATOM 893 C C . MET A 1 109 ? 2.870 -12.485 12.052 1.00 89.69 109 MET A C 1
ATOM 895 O O . MET A 1 109 ? 3.509 -12.553 13.101 1.00 89.69 109 MET A O 1
ATOM 899 N N . LEU A 1 110 ? 2.474 -11.306 11.562 1.00 86.94 110 LEU A N 1
ATOM 900 C CA . LEU A 1 110 ? 2.705 -10.047 12.278 1.00 86.94 110 LEU A CA 1
ATOM 901 C C . LEU A 1 110 ? 1.894 -9.955 13.578 1.00 86.94 110 LEU A C 1
ATOM 903 O O . LEU A 1 110 ? 2.359 -9.360 14.550 1.00 86.94 110 LEU A O 1
ATOM 907 N N . SER A 1 111 ? 0.696 -10.545 13.615 1.00 78.94 111 SER A N 1
ATOM 908 C CA . SER A 1 111 ? -0.132 -10.561 14.827 1.00 78.94 111 SER A CA 1
ATOM 909 C C . SER A 1 111 ? 0.422 -11.481 15.923 1.00 78.94 111 SER A C 1
ATOM 911 O O . SER A 1 111 ? 0.355 -11.120 17.096 1.00 78.94 111 SER A O 1
ATOM 913 N N . THR A 1 112 ? 1.041 -12.612 15.560 1.00 74.69 112 THR A N 1
ATOM 914 C CA . THR A 1 112 ? 1.604 -13.583 16.518 1.00 74.69 112 THR A CA 1
ATOM 915 C C . THR A 1 112 ? 2.957 -13.167 17.094 1.00 74.69 112 THR A C 1
ATOM 917 O O . THR A 1 112 ? 3.302 -13.586 18.195 1.00 74.69 112 THR A O 1
ATOM 920 N N . LYS A 1 113 ? 3.718 -12.307 16.402 1.00 61.88 113 LYS A N 1
ATOM 921 C CA . LYS A 1 113 ? 5.013 -11.786 16.885 1.00 61.88 113 LYS A CA 1
ATOM 922 C C . LYS A 1 113 ? 4.907 -10.734 17.997 1.00 61.88 113 LYS A C 1
ATOM 924 O O . LYS A 1 113 ? 5.936 -10.318 18.531 1.00 61.88 113 LYS A O 1
ATOM 929 N N . ARG A 1 114 ? 3.705 -10.288 18.380 1.00 56.00 114 ARG A N 1
ATOM 930 C CA . ARG A 1 114 ? 3.551 -9.379 19.525 1.00 56.00 114 ARG A CA 1
ATOM 931 C C . ARG A 1 114 ? 3.898 -10.142 20.808 1.00 56.00 114 ARG A C 1
ATOM 933 O O . ARG A 1 114 ? 3.128 -10.996 21.239 1.00 56.00 114 ARG A O 1
ATOM 940 N N . LYS A 1 115 ? 5.052 -9.836 21.421 1.00 48.09 115 LYS A N 1
ATOM 941 C CA . LYS A 1 115 ? 5.373 -10.287 22.789 1.00 48.09 115 LYS A CA 1
ATOM 942 C C . LYS A 1 115 ? 4.171 -9.975 23.694 1.00 48.09 115 LYS A C 1
ATOM 944 O O . LYS A 1 115 ? 3.622 -8.874 23.569 1.00 48.09 115 LYS A O 1
ATOM 949 N N . PRO A 1 116 ? 3.757 -10.888 24.593 1.00 40.06 116 PRO A N 1
ATOM 950 C CA . PRO A 1 116 ? 2.695 -10.592 25.542 1.00 40.06 116 PRO A CA 1
ATOM 951 C C . PRO A 1 116 ? 3.102 -9.342 26.317 1.00 40.06 116 PRO A C 1
ATOM 953 O O . PRO A 1 116 ? 4.155 -9.316 26.954 1.00 40.06 116 PRO A O 1
ATOM 956 N N . HIS A 1 117 ? 2.302 -8.283 26.193 1.00 45.81 117 HIS A N 1
ATOM 957 C CA . HIS A 1 117 ? 2.478 -7.074 26.982 1.00 45.81 117 HIS A CA 1
ATOM 958 C C . HIS A 1 117 ? 2.463 -7.508 28.449 1.00 45.81 117 HIS A C 1
ATOM 960 O O . HIS A 1 117 ? 1.480 -8.089 28.918 1.00 45.81 117 HIS A O 1
ATOM 966 N N . GLY A 1 118 ? 3.601 -7.335 29.124 1.00 42.09 118 GLY A N 1
ATOM 967 C CA . GLY A 1 118 ? 3.793 -7.769 30.498 1.00 42.09 118 GLY A CA 1
ATOM 968 C C . GLY A 1 118 ? 2.664 -7.250 31.379 1.00 42.09 118 GLY A C 1
ATOM 969 O O . GLY A 1 118 ? 2.230 -6.104 31.253 1.00 42.09 118 GLY A O 1
ATOM 970 N N . LYS A 1 119 ? 2.166 -8.116 32.265 1.00 37.78 119 LYS A N 1
ATOM 971 C CA . LYS A 1 119 ? 1.244 -7.726 33.331 1.00 37.78 119 LYS A CA 1
ATOM 972 C C . LYS A 1 119 ? 1.839 -6.512 34.052 1.00 37.78 119 LYS A C 1
ATOM 974 O O . LYS A 1 119 ? 2.958 -6.610 34.543 1.00 37.78 119 LYS A O 1
ATOM 979 N N . ARG A 1 120 ? 1.103 -5.397 34.115 1.00 35.00 120 ARG A N 1
ATOM 980 C CA . ARG A 1 120 ? 1.447 -4.228 34.945 1.00 35.00 120 ARG A CA 1
ATOM 981 C C . ARG A 1 120 ? 1.664 -4.677 36.397 1.00 35.00 120 ARG A C 1
ATOM 983 O O . ARG A 1 120 ? 0.697 -5.153 36.994 1.00 35.00 120 ARG A O 1
ATOM 990 N N . PRO A 1 121 ? 2.842 -4.472 37.008 1.00 36.75 121 PRO A N 1
ATOM 991 C CA . PRO A 1 121 ? 2.943 -4.315 38.448 1.00 36.75 121 PRO A CA 1
ATOM 992 C C . PRO A 1 121 ? 2.679 -2.843 38.790 1.00 36.75 121 PRO A C 1
ATOM 994 O O . PRO A 1 121 ? 3.004 -1.934 38.024 1.00 36.75 121 PRO A O 1
ATOM 997 N N . ALA A 1 122 ? 2.029 -2.606 39.922 1.00 37.53 122 ALA A N 1
ATOM 998 C CA . ALA A 1 122 ? 1.790 -1.269 40.438 1.00 37.53 122 ALA A CA 1
ATOM 999 C C . ALA A 1 122 ? 3.097 -0.616 40.936 1.00 37.53 122 ALA A C 1
ATOM 1001 O O . ALA A 1 122 ? 3.896 -1.280 41.582 1.00 37.53 122 ALA A O 1
ATOM 1002 N N . MET A 1 123 ? 3.220 0.689 40.660 1.00 38.41 123 MET A N 1
ATOM 1003 C CA . MET A 1 123 ? 3.955 1.738 41.390 1.00 38.41 123 MET A CA 1
ATOM 1004 C C . MET A 1 123 ? 5.455 1.540 41.718 1.00 38.41 123 MET A C 1
ATOM 1006 O O . MET A 1 123 ? 5.791 0.796 42.630 1.00 38.41 123 MET A O 1
ATOM 1010 N N . ALA A 1 124 ? 6.327 2.334 41.078 1.00 33.94 124 ALA A N 1
ATOM 1011 C CA . ALA A 1 124 ? 7.389 3.143 41.714 1.00 33.94 124 ALA A CA 1
ATOM 1012 C C . ALA A 1 124 ? 8.140 3.987 40.658 1.00 33.94 124 ALA A C 1
ATOM 1014 O O . ALA A 1 124 ? 8.260 3.587 39.502 1.00 33.94 124 ALA A O 1
ATOM 1015 N N . GLU A 1 125 ? 8.583 5.175 41.071 1.00 36.66 125 GLU A N 1
ATOM 1016 C CA . GLU A 1 125 ? 9.161 6.273 40.283 1.00 36.66 125 GLU A CA 1
ATOM 1017 C C . GLU A 1 125 ? 10.554 6.031 39.664 1.00 36.66 125 GLU A C 1
ATOM 1019 O O . GLU A 1 125 ? 11.359 5.258 40.178 1.00 36.66 125 GLU A O 1
ATOM 1024 N N . SER A 1 126 ? 10.850 6.901 38.682 1.00 35.97 126 SER A N 1
ATOM 1025 C CA . SER A 1 126 ? 12.157 7.469 38.271 1.00 35.97 126 SER A CA 1
ATOM 1026 C C . SER A 1 126 ? 12.761 6.986 36.938 1.00 35.97 126 SER A C 1
ATOM 1028 O O . SER A 1 126 ? 13.271 5.880 36.806 1.00 35.97 126 SER A O 1
ATOM 1030 N N . THR A 1 127 ? 12.745 7.901 35.959 1.00 37.09 127 THR A N 1
ATOM 1031 C CA . THR A 1 127 ? 13.580 8.016 34.733 1.00 37.09 127 THR A CA 1
ATOM 1032 C C . THR A 1 127 ? 15.097 8.024 35.038 1.00 37.09 127 THR A C 1
ATOM 1034 O O . THR A 1 127 ? 15.427 8.397 36.164 1.00 37.09 127 THR A O 1
ATOM 1037 N N . PRO A 1 128 ? 16.038 7.729 34.092 1.00 41.56 128 PRO A N 1
ATOM 1038 C CA . PRO A 1 128 ? 16.095 8.369 32.761 1.00 41.56 128 PRO A CA 1
ATOM 1039 C C . PRO A 1 128 ? 16.641 7.577 31.544 1.00 41.56 128 PRO A C 1
ATOM 1041 O O . PRO A 1 128 ? 17.363 6.597 31.661 1.00 41.56 128 PRO A O 1
ATOM 1044 N N . LEU A 1 129 ? 16.270 8.120 30.373 1.00 41.56 129 LEU A N 1
ATOM 1045 C CA . LEU A 1 129 ? 16.947 8.181 29.063 1.00 41.56 129 LEU A CA 1
ATOM 1046 C C . LEU A 1 129 ? 17.840 7.001 28.632 1.00 41.56 129 LEU A C 1
ATOM 1048 O O . LEU A 1 129 ? 18.983 6.875 29.060 1.00 41.56 129 LEU A O 1
ATOM 1052 N N . GLY A 1 130 ? 17.349 6.255 27.640 1.00 29.17 130 GLY A N 1
ATOM 1053 C CA . GLY A 1 130 ? 18.140 5.410 26.749 1.00 29.17 130 GLY A CA 1
ATOM 1054 C C . GLY A 1 130 ? 17.646 5.590 25.315 1.00 29.17 130 GLY A C 1
ATOM 1055 O O . GLY A 1 130 ? 16.476 5.348 25.030 1.00 29.17 130 GLY A O 1
ATOM 1056 N N . ASP A 1 131 ? 18.534 6.105 24.472 1.00 40.84 131 ASP A N 1
ATOM 1057 C CA . ASP A 1 131 ? 18.442 6.189 23.016 1.00 40.84 131 ASP A CA 1
ATOM 1058 C C . ASP A 1 131 ? 18.246 4.788 22.416 1.00 40.84 131 ASP A C 1
ATOM 1060 O O . ASP A 1 131 ? 19.035 3.889 22.697 1.00 40.84 131 ASP A O 1
ATOM 1064 N N . ASP A 1 132 ? 17.198 4.595 21.614 1.00 33.84 132 ASP A N 1
ATOM 1065 C CA . ASP A 1 132 ? 17.003 3.360 20.853 1.00 33.84 132 ASP A CA 1
ATOM 1066 C C . ASP A 1 132 ? 16.734 3.735 19.394 1.00 33.84 132 ASP A C 1
ATOM 1068 O O . ASP A 1 132 ? 15.619 4.048 18.961 1.00 33.84 132 ASP A O 1
ATOM 1072 N N . THR A 1 133 ? 17.824 3.773 18.636 1.00 41.19 133 THR A N 1
ATOM 1073 C CA . THR A 1 133 ? 17.800 3.756 17.181 1.00 41.19 133 THR A CA 1
ATOM 1074 C C . THR A 1 133 ? 17.304 2.382 16.737 1.00 41.19 133 THR A C 1
ATOM 1076 O O . THR A 1 133 ? 18.075 1.441 16.579 1.00 41.19 133 THR A O 1
ATOM 1079 N N . ILE A 1 134 ? 15.990 2.250 16.528 1.00 42.72 134 ILE A N 1
ATOM 1080 C CA . ILE A 1 134 ? 15.431 1.031 15.939 1.00 42.72 134 ILE A CA 1
ATOM 1081 C C . ILE A 1 134 ? 15.742 1.014 14.441 1.00 42.72 134 ILE A C 1
ATOM 1083 O O . ILE A 1 134 ? 15.102 1.693 13.633 1.00 42.72 134 ILE A O 1
ATOM 1087 N N . ASP A 1 135 ? 16.739 0.205 14.097 1.00 35.69 135 ASP A N 1
ATOM 1088 C CA . ASP A 1 135 ? 17.011 -0.308 12.760 1.00 35.69 135 ASP A CA 1
ATOM 1089 C C . ASP A 1 135 ? 15.787 -1.107 12.262 1.00 35.69 135 ASP A C 1
ATOM 1091 O O . ASP A 1 135 ? 15.567 -2.267 12.605 1.00 35.69 135 ASP A O 1
ATOM 1095 N N . ASP A 1 136 ? 14.922 -0.446 11.485 1.00 37.41 136 ASP A N 1
ATOM 1096 C CA . ASP A 1 136 ? 13.718 -1.025 10.861 1.00 37.41 136 ASP A CA 1
ATOM 1097 C C . ASP A 1 136 ? 14.076 -1.780 9.569 1.00 37.41 136 ASP A C 1
ATOM 1099 O O . ASP A 1 136 ? 13.397 -1.651 8.548 1.00 37.41 136 ASP A O 1
ATOM 1103 N N . ASN A 1 137 ? 15.160 -2.558 9.596 1.00 45.12 137 ASN A N 1
ATOM 1104 C CA . ASN A 1 137 ? 15.542 -3.447 8.507 1.00 45.12 137 ASN A CA 1
ATOM 1105 C C . ASN A 1 137 ? 15.518 -4.898 8.997 1.00 45.12 137 ASN A C 1
ATOM 1107 O O . ASN A 1 137 ? 16.519 -5.607 9.033 1.00 45.12 137 ASN A O 1
ATOM 1111 N N . VAL A 1 138 ? 14.326 -5.359 9.386 1.00 36.81 138 VAL A N 1
ATOM 1112 C CA . VAL A 1 138 ? 14.093 -6.795 9.562 1.00 36.81 138 VAL A CA 1
ATOM 1113 C C . VAL A 1 138 ? 14.087 -7.426 8.175 1.00 36.81 138 VAL A C 1
ATOM 1115 O O . VAL A 1 138 ? 13.059 -7.475 7.493 1.00 36.81 138 VAL A O 1
ATOM 1118 N N . ASP A 1 139 ? 15.258 -7.926 7.782 1.00 38.16 139 ASP A N 1
ATOM 1119 C CA . ASP A 1 139 ? 15.388 -8.995 6.805 1.00 38.16 139 ASP A CA 1
ATOM 1120 C C . ASP A 1 139 ? 14.312 -10.042 7.094 1.00 38.16 139 ASP A C 1
ATOM 1122 O O . ASP A 1 139 ? 14.156 -10.543 8.214 1.00 38.16 139 ASP A O 1
ATOM 1126 N N . VAL A 1 140 ? 13.510 -10.333 6.074 1.00 43.44 140 VAL A N 1
ATOM 1127 C CA . VAL A 1 140 ? 12.439 -11.319 6.147 1.00 43.44 140 VAL A CA 1
ATOM 1128 C C . VAL A 1 140 ? 13.086 -12.688 6.343 1.00 43.44 140 VAL A C 1
ATOM 1130 O O . VAL A 1 140 ? 13.402 -13.385 5.381 1.00 43.44 140 VAL A O 1
ATOM 1133 N N . ILE A 1 141 ? 13.286 -13.086 7.600 1.00 40.94 141 ILE A N 1
ATOM 1134 C CA . ILE A 1 141 ? 13.611 -14.464 7.954 1.00 40.94 141 ILE A CA 1
ATOM 1135 C C . ILE A 1 141 ? 12.356 -15.285 7.647 1.00 40.94 141 ILE A C 1
ATOM 1137 O O . ILE A 1 141 ? 11.424 -15.378 8.450 1.00 40.94 141 ILE A O 1
ATOM 1141 N N . PHE A 1 142 ? 12.315 -15.835 6.435 1.00 39.62 142 PHE A N 1
ATOM 1142 C CA . PHE A 1 142 ? 11.418 -16.918 6.059 1.00 39.62 142 PHE A CA 1
ATOM 1143 C C . PHE A 1 142 ? 11.847 -18.168 6.830 1.00 39.62 142 PHE A C 1
ATOM 1145 O O . PHE A 1 142 ? 12.612 -18.990 6.326 1.00 39.62 142 PHE A O 1
ATOM 1152 N N . GLU A 1 143 ? 11.381 -18.321 8.069 1.00 38.94 143 GLU A N 1
ATOM 1153 C CA . GLU A 1 143 ? 11.501 -19.612 8.738 1.00 38.94 143 GLU A CA 1
ATOM 1154 C C . GLU A 1 143 ? 10.621 -20.644 8.016 1.00 38.94 143 GLU A C 1
ATOM 1156 O O . GLU A 1 143 ? 9.407 -20.492 7.853 1.00 38.94 143 GLU A O 1
ATOM 1161 N N . ARG A 1 144 ? 11.300 -21.676 7.513 1.00 43.44 144 ARG A N 1
ATOM 1162 C CA . ARG A 1 144 ? 10.784 -22.789 6.714 1.00 43.44 144 ARG A CA 1
ATOM 1163 C C . ARG A 1 144 ? 9.851 -23.682 7.559 1.00 43.44 144 ARG A C 1
ATOM 1165 O O . ARG A 1 144 ? 10.247 -24.083 8.650 1.00 43.44 144 ARG A O 1
ATOM 1172 N N . PRO A 1 145 ? 8.685 -24.123 7.046 1.00 42.47 145 PRO A N 1
ATOM 1173 C CA . PRO A 1 145 ? 7.927 -25.208 7.667 1.00 42.47 145 PRO A CA 1
ATOM 1174 C C . PRO A 1 145 ? 8.641 -26.560 7.467 1.00 42.47 145 PRO A C 1
ATOM 1176 O O . PRO A 1 145 ? 9.238 -26.777 6.407 1.00 42.47 145 PRO A O 1
ATOM 1179 N N . PRO A 1 146 ? 8.563 -27.501 8.426 1.00 39.34 146 PRO A N 1
ATOM 1180 C CA . PRO A 1 146 ? 9.207 -28.805 8.304 1.00 39.34 146 PRO A CA 1
ATOM 1181 C C . PRO A 1 146 ? 8.643 -29.578 7.105 1.00 39.34 146 PRO A C 1
ATOM 1183 O O . PRO A 1 146 ? 7.445 -29.851 7.012 1.00 39.34 146 PRO A O 1
ATOM 1186 N N . GLY A 1 147 ? 9.529 -29.913 6.164 1.00 40.03 147 GLY A N 1
ATOM 1187 C CA . GLY A 1 147 ? 9.189 -30.687 4.978 1.00 40.03 147 GLY A CA 1
ATOM 1188 C C . GLY A 1 147 ? 8.801 -32.113 5.357 1.00 40.03 147 GLY A C 1
ATOM 1189 O O . GLY A 1 147 ? 9.588 -32.837 5.965 1.00 40.03 147 GLY A O 1
ATOM 1190 N N . LYS A 1 148 ? 7.595 -32.531 4.969 1.00 43.00 148 LYS A N 1
ATOM 1191 C CA . LYS A 1 148 ? 7.198 -33.940 5.004 1.00 43.00 148 LYS A CA 1
ATOM 1192 C C . LYS A 1 148 ? 7.930 -34.661 3.874 1.00 43.00 148 LYS A C 1
ATOM 1194 O O . LYS A 1 148 ? 7.664 -34.394 2.705 1.00 43.00 148 LYS A O 1
ATOM 1199 N N . LYS A 1 149 ? 8.851 -35.564 4.215 1.00 46.06 149 LYS A N 1
ATOM 1200 C CA . LYS A 1 149 ? 9.325 -36.578 3.269 1.00 46.06 149 LYS A CA 1
ATOM 1201 C C . LYS A 1 149 ? 8.161 -37.538 3.012 1.00 46.06 149 LYS A C 1
ATOM 1203 O O . LYS A 1 149 ? 7.677 -38.160 3.952 1.00 46.06 149 LYS A O 1
ATOM 1208 N N . ALA A 1 150 ? 7.699 -37.614 1.769 1.00 40.03 150 ALA A N 1
ATOM 1209 C CA . ALA A 1 150 ? 6.940 -38.758 1.289 1.00 40.03 150 ALA A CA 1
ATOM 1210 C C . ALA A 1 150 ? 7.949 -39.713 0.646 1.00 40.03 150 ALA A C 1
ATOM 1212 O O . ALA A 1 150 ? 8.669 -39.329 -0.275 1.00 40.03 150 ALA A O 1
ATOM 1213 N N . GLU A 1 151 ? 8.042 -40.907 1.212 1.00 41.97 151 GLU A N 1
ATOM 1214 C CA . GLU A 1 151 ? 8.817 -42.034 0.710 1.00 41.97 151 GLU A CA 1
ATOM 1215 C C . GLU A 1 151 ? 8.076 -42.661 -0.477 1.00 41.97 151 GLU A C 1
ATOM 1217 O O . GLU A 1 151 ? 6.855 -42.845 -0.419 1.00 41.97 151 GLU A O 1
ATOM 1222 N N . LYS A 1 152 ? 8.802 -42.971 -1.550 1.00 35.56 152 LYS A N 1
ATOM 1223 C CA . LYS A 1 152 ? 8.451 -44.048 -2.471 1.00 35.56 152 LYS A CA 1
ATOM 1224 C C . LYS A 1 152 ? 9.719 -44.619 -3.084 1.00 35.56 152 LYS A C 1
ATOM 1226 O O . LYS A 1 152 ? 10.612 -43.803 -3.405 1.00 35.56 152 LYS A O 1
#

Organism: Juglans regia (NCBI:txid51240)